Protein AF-A0A241XHN7-F1 (afdb_monomer_lite)

Organism: Pseudomonas aeruginosa (NCBI:txid287)

Foldseek 3Di:
DDDDPPPPPPPPLDQQWDWDFDWDQDPVRDTDTDIDTGHRLVVVLVVLVVLVVVLVVVVVVQVVPPVDHDDPVNVVVSVVSVVVSVVVNVVSVVSCVVSVNDD

pLDDT: mean 74.59, std 12.75, range [40.06, 86.44]

Radius of gyration: 21.11 Å; chains: 1; bounding box: 31×55×71 Å

Secondary structure (DSSP, 8-state):
-------------PPPEEEEEEEEE-TTS-EEEEEEEEEEHHHHHHHHHHHHHHHHHHHHHHHH-SSSPPPHHHHHHHHHHHHHHHHHHHHHHHHHHHTT---

Sequence (103 aa):
MQLKNIKTSSQAQQPVTTEEVGFLLTPSGLCALQVCEGVPIVEVMQRYEESLNALCVLLRRMARDVDHPMNDSEAEAIALLTEVVAAMHSSCVRGLDAAGGAA

Structure (mmCIF, N/CA/C/O backbone):
data_AF-A0A241XHN7-F1
#
_entry.id   AF-A0A241XHN7-F1
#
loop_
_atom_site.group_PDB
_atom_site.id
_atom_site.type_symbol
_atom_site.label_atom_id
_atom_site.label_alt_id
_atom_site.label_comp_id
_atom_site.label_asym_id
_atom_site.label_entity_id
_atom_site.label_seq_id
_atom_site.pdbx_PDB_ins_code
_atom_site.Cartn_x
_atom_site.Cartn_y
_atom_site.Cartn_z
_atom_site.occupancy
_atom_site.B_iso_or_equiv
_atom_site.a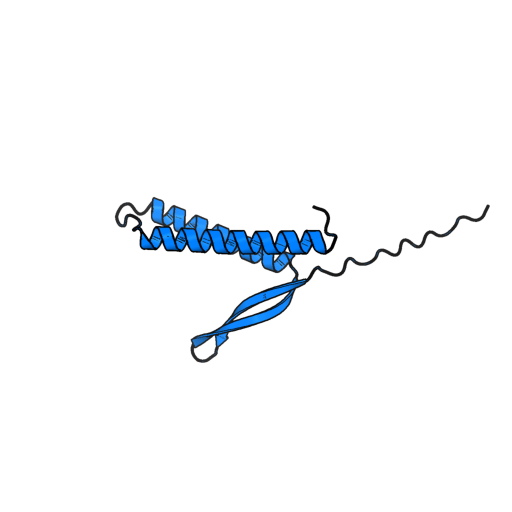uth_seq_id
_atom_site.auth_comp_id
_atom_site.auth_asym_id
_atom_site.auth_atom_id
_atom_site.pdbx_PDB_model_num
ATOM 1 N N . MET A 1 1 ? -11.413 30.661 51.356 1.00 40.28 1 MET A N 1
ATOM 2 C CA . MET A 1 1 ? -11.583 30.347 49.920 1.00 40.28 1 MET A CA 1
ATOM 3 C C . MET A 1 1 ? -11.057 28.938 49.690 1.00 40.28 1 MET A C 1
ATOM 5 O O . MET A 1 1 ? -9.888 28.709 49.960 1.00 40.28 1 MET A O 1
ATOM 9 N N . GLN A 1 2 ? -11.913 27.982 49.317 1.00 40.06 2 GLN A N 1
ATOM 10 C CA . GLN A 1 2 ? -11.495 26.598 49.058 1.00 40.06 2 GLN A CA 1
ATOM 11 C C . GLN A 1 2 ? -11.023 26.463 47.605 1.00 40.06 2 GLN A C 1
ATOM 13 O O . GLN A 1 2 ? -11.777 26.754 46.677 1.00 40.06 2 GLN A O 1
ATOM 18 N N . LEU A 1 3 ? -9.775 26.030 47.423 1.00 44.00 3 LEU A N 1
ATOM 19 C CA . LEU A 1 3 ? -9.225 25.627 46.131 1.00 44.00 3 LEU A CA 1
ATOM 20 C C . LEU A 1 3 ? -9.943 24.350 45.676 1.00 44.00 3 LEU A C 1
ATOM 22 O O . LEU A 1 3 ? -9.818 23.295 46.295 1.00 44.00 3 LEU A O 1
ATOM 26 N N . LYS A 1 4 ? -10.735 24.461 44.606 1.00 44.84 4 LYS A N 1
ATOM 27 C CA . LYS A 1 4 ? -11.338 23.311 43.930 1.00 44.84 4 LYS A CA 1
ATOM 28 C C . LYS A 1 4 ? -10.216 22.488 43.296 1.00 44.84 4 LYS A C 1
ATOM 30 O O . LYS A 1 4 ? -9.564 22.955 42.368 1.00 44.84 4 LYS A O 1
ATOM 35 N N . ASN A 1 5 ? -10.023 21.264 43.787 1.00 46.25 5 ASN A N 1
ATOM 36 C CA . ASN A 1 5 ? -9.249 20.227 43.109 1.00 46.25 5 ASN A CA 1
ATOM 37 C C . ASN A 1 5 ? -9.893 19.958 41.743 1.00 46.25 5 ASN A C 1
ATOM 39 O O . ASN A 1 5 ? -10.878 19.223 41.644 1.00 46.25 5 ASN A O 1
ATOM 43 N N . ILE A 1 6 ? -9.347 20.566 40.692 1.00 52.12 6 ILE A N 1
ATOM 44 C CA . ILE A 1 6 ? -9.638 20.177 39.317 1.00 52.12 6 ILE A CA 1
ATOM 45 C C . ILE A 1 6 ? -8.952 18.824 39.131 1.00 52.12 6 ILE A C 1
ATOM 47 O O . ILE A 1 6 ? -7.748 18.750 38.902 1.00 52.12 6 ILE A O 1
ATOM 51 N N . LYS A 1 7 ? -9.715 17.738 39.293 1.00 44.03 7 LYS A N 1
ATOM 52 C CA . LYS A 1 7 ? -9.327 16.432 38.762 1.00 44.03 7 LYS A CA 1
ATOM 53 C C . LYS A 1 7 ? -9.278 16.588 37.246 1.00 44.03 7 LYS A C 1
ATOM 55 O O . LYS A 1 7 ? -10.308 16.507 36.584 1.00 44.03 7 LYS A O 1
ATOM 60 N N . THR A 1 8 ? -8.093 16.837 36.705 1.00 46.41 8 THR A N 1
ATOM 61 C CA . THR A 1 8 ? -7.803 16.582 35.299 1.00 46.41 8 THR A CA 1
ATOM 62 C C . THR A 1 8 ? -7.877 15.071 35.113 1.00 46.41 8 THR A C 1
ATOM 64 O O . THR A 1 8 ? -6.904 14.344 35.296 1.00 46.41 8 THR A O 1
ATOM 67 N N . SER A 1 9 ? -9.078 14.564 34.824 1.00 42.50 9 SER A N 1
ATOM 68 C CA . SER A 1 9 ? -9.211 13.247 34.218 1.00 42.50 9 SER A CA 1
ATOM 69 C C . SER A 1 9 ? -8.531 13.347 32.860 1.00 42.50 9 SER A C 1
ATOM 71 O O . SER A 1 9 ? -9.133 13.815 31.895 1.00 42.50 9 SER A O 1
ATOM 73 N N . SER A 1 10 ? -7.253 12.981 32.806 1.00 46.72 10 SER A N 1
ATOM 74 C CA . SER A 1 10 ? -6.600 12.658 31.549 1.00 46.72 10 SER A CA 1
ATOM 75 C C . SER A 1 10 ? -7.368 11.456 31.011 1.00 46.72 10 SER A C 1
ATOM 77 O O . SER A 1 10 ? -7.174 10.333 31.479 1.00 46.72 10 SER A O 1
ATOM 79 N N . GLN A 1 11 ? -8.360 11.697 30.150 1.00 46.84 11 GLN A N 1
ATOM 80 C CA . GLN A 1 11 ? -8.914 10.630 29.334 1.00 46.84 11 GLN A CA 1
ATOM 81 C C . GLN A 1 11 ? -7.722 10.118 28.541 1.00 46.84 11 GLN A C 1
ATOM 83 O O . GLN A 1 11 ? -7.199 10.832 27.690 1.00 46.84 11 GLN A O 1
ATOM 88 N N . ALA A 1 12 ? -7.232 8.929 28.890 1.00 49.38 12 ALA A N 1
ATOM 89 C CA . ALA A 1 12 ? -6.312 8.216 28.029 1.00 49.38 12 ALA A CA 1
ATOM 90 C C . ALA A 1 12 ? -7.025 8.118 26.679 1.00 49.38 12 ALA A C 1
ATOM 92 O O . ALA A 1 12 ? -8.050 7.439 26.588 1.00 49.38 12 ALA A O 1
ATOM 93 N N . GLN A 1 13 ? -6.563 8.894 25.692 1.00 58.66 13 GLN A N 1
ATOM 94 C CA . GLN A 1 13 ? -7.059 8.819 24.326 1.00 58.66 13 GLN A CA 1
ATOM 95 C C . GLN A 1 13 ? -6.941 7.353 23.933 1.00 58.66 13 GLN A C 1
ATOM 97 O O . GLN A 1 13 ? -5.837 6.809 23.873 1.00 58.66 13 GLN A O 1
ATOM 102 N N . GLN A 1 14 ? -8.084 6.680 23.795 1.00 61.44 14 GLN A N 1
ATOM 103 C CA . GLN A 1 14 ? -8.075 5.309 23.322 1.00 61.44 14 GLN A CA 1
ATOM 104 C C . GLN A 1 14 ? -7.428 5.325 21.935 1.00 61.44 14 GLN A C 1
ATOM 106 O O . GLN A 1 14 ? -7.751 6.216 21.143 1.00 61.44 14 GLN A O 1
ATOM 111 N N . PRO A 1 15 ? -6.496 4.400 21.645 1.00 69.12 15 PRO A N 1
ATOM 112 C CA . PRO A 1 15 ? -5.887 4.320 20.329 1.00 69.12 15 PRO A CA 1
ATOM 113 C C . PRO A 1 15 ? -6.990 4.233 19.278 1.00 69.12 15 PRO A C 1
ATOM 115 O O . PRO A 1 15 ? -7.880 3.387 19.386 1.00 69.12 15 PRO A O 1
ATOM 118 N N . VAL A 1 16 ? -6.955 5.120 18.284 1.00 81.25 16 VAL A N 1
ATOM 119 C CA . VAL A 1 16 ? -7.900 5.045 17.172 1.00 81.25 16 VAL A CA 1
ATOM 120 C C . VAL A 1 16 ? -7.564 3.788 16.380 1.00 81.25 16 VAL A C 1
ATOM 122 O O . VAL A 1 16 ? 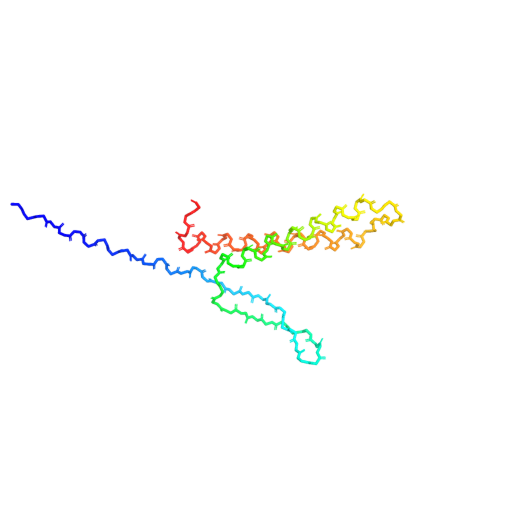-6.426 3.608 15.938 1.00 81.25 16 VAL A O 1
ATOM 125 N N . THR A 1 17 ? -8.544 2.903 16.250 1.00 83.25 17 THR A N 1
ATOM 126 C CA . THR A 1 17 ? -8.395 1.624 15.560 1.00 83.25 17 THR A CA 1
ATOM 127 C C . THR A 1 17 ? -9.171 1.620 14.250 1.00 83.25 17 THR A C 1
ATOM 129 O O . THR A 1 17 ? -10.096 2.409 14.056 1.00 83.25 17 THR A O 1
ATOM 132 N N . THR A 1 18 ? -8.762 0.758 13.328 1.00 83.19 18 THR A N 1
ATOM 133 C CA . THR A 1 18 ? -9.372 0.593 12.011 1.00 83.19 18 THR A CA 1
ATOM 134 C C . THR A 1 18 ? -9.446 -0.881 11.624 1.00 83.19 18 THR A C 1
ATOM 136 O O . THR A 1 18 ? -8.955 -1.758 12.341 1.00 83.19 18 THR A O 1
ATOM 139 N N . GLU A 1 19 ? -10.095 -1.132 10.495 1.00 83.56 19 GLU A N 1
ATOM 140 C CA . GLU A 1 19 ? -10.129 -2.425 9.829 1.00 83.56 19 GLU A CA 1
ATOM 141 C C . GLU A 1 19 ? -9.097 -2.412 8.704 1.00 83.56 19 GLU A C 1
ATOM 143 O O . GLU A 1 19 ? -9.051 -1.491 7.886 1.00 83.56 19 GLU A O 1
ATOM 148 N N . GLU A 1 20 ? -8.263 -3.439 8.656 1.00 82.31 20 GLU A N 1
ATOM 149 C CA . GLU A 1 20 ? -7.260 -3.623 7.615 1.00 82.31 20 GLU A CA 1
ATOM 150 C C . GLU A 1 20 ? -7.545 -4.927 6.876 1.00 82.31 20 GLU A C 1
ATOM 152 O O . GLU A 1 20 ? -7.796 -5.958 7.495 1.00 82.31 20 GLU A O 1
ATOM 157 N N . VAL A 1 21 ? -7.464 -4.908 5.546 1.00 79.81 21 VAL A N 1
ATOM 158 C CA . VAL A 1 21 ? -7.449 -6.142 4.758 1.00 79.81 21 VAL A CA 1
ATOM 159 C C . VAL A 1 21 ? -5.999 -6.560 4.549 1.00 79.81 21 VAL A C 1
ATOM 161 O O . VAL A 1 21 ? -5.264 -5.926 3.794 1.00 79.81 21 VAL A O 1
ATOM 164 N N . GLY A 1 22 ? -5.591 -7.624 5.231 1.00 76.19 2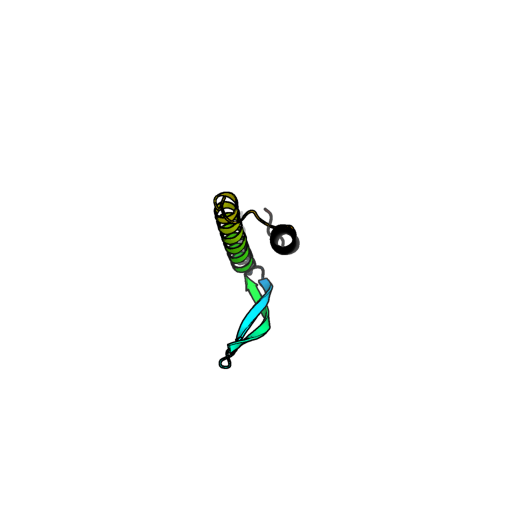2 GLY A N 1
ATOM 165 C CA . GLY A 1 22 ? -4.277 -8.238 5.102 1.00 76.19 22 GLY A CA 1
ATOM 166 C C . GLY A 1 22 ? -4.295 -9.485 4.220 1.00 76.19 22 GLY A C 1
ATOM 167 O O . GLY A 1 22 ? -5.337 -10.090 3.959 1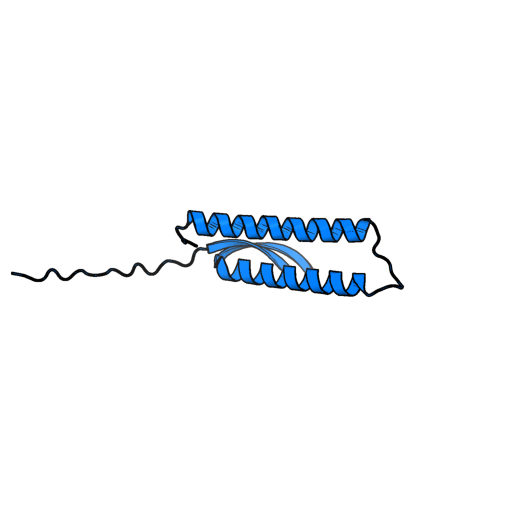.00 76.19 22 GLY A O 1
ATOM 168 N N . PHE A 1 23 ? -3.105 -9.900 3.796 1.00 77.38 23 PHE A N 1
ATOM 169 C CA . PHE A 1 23 ? -2.887 -11.186 3.146 1.00 77.38 23 PHE A CA 1
ATOM 170 C C . PHE A 1 23 ? -2.335 -12.186 4.162 1.00 77.38 23 PHE A C 1
ATOM 172 O O . PHE A 1 23 ? -1.246 -12.000 4.704 1.00 77.38 23 PHE A O 1
ATOM 179 N N . LEU A 1 24 ? -3.073 -13.264 4.404 1.00 79.00 24 LEU A N 1
ATOM 180 C CA . LEU A 1 24 ? -2.634 -14.381 5.223 1.00 79.00 24 LEU A CA 1
ATOM 181 C C . LEU A 1 24 ? -2.047 -15.464 4.317 1.00 79.00 24 LEU A C 1
ATOM 183 O O . LEU A 1 24 ? -2.756 -16.071 3.507 1.00 79.00 24 LEU A O 1
ATOM 187 N N . LEU A 1 25 ? -0.751 -15.736 4.475 1.00 76.75 25 LEU A N 1
ATOM 188 C CA . LEU A 1 25 ? -0.134 -16.898 3.847 1.00 76.75 25 LEU A CA 1
ATOM 189 C C . LEU A 1 25 ? -0.549 -18.150 4.623 1.00 76.75 25 LEU A C 1
ATOM 191 O O . LEU A 1 25 ? -0.200 -18.329 5.790 1.00 76.75 25 LEU A O 1
ATOM 195 N N . THR A 1 26 ? -1.309 -19.022 3.976 1.00 80.88 26 THR A N 1
ATOM 196 C CA . THR A 1 26 ? -1.694 -20.304 4.567 1.0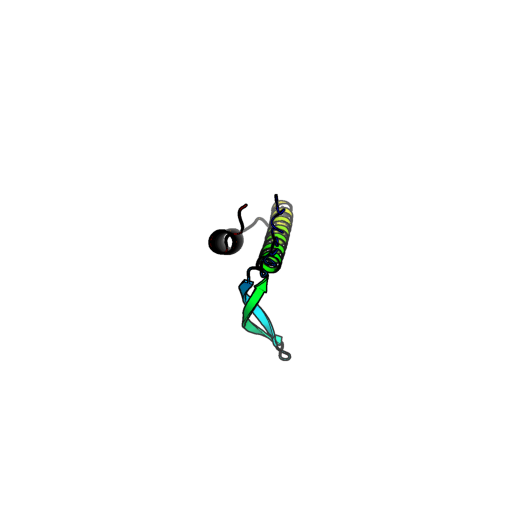0 80.88 26 THR A CA 1
ATOM 197 C C . THR A 1 26 ? -0.522 -21.294 4.520 1.00 80.88 26 THR A C 1
ATOM 199 O O . THR A 1 26 ? 0.345 -21.183 3.648 1.00 80.88 26 THR A O 1
ATOM 202 N N . PRO A 1 27 ? -0.492 -22.318 5.395 1.00 83.19 27 PRO A N 1
ATOM 203 C CA . PRO A 1 27 ? 0.556 -23.345 5.377 1.00 83.19 27 PRO A CA 1
ATOM 204 C C . PRO A 1 27 ? 0.685 -24.106 4.047 1.00 83.19 27 PRO A C 1
ATOM 206 O O . PRO A 1 27 ? 1.727 -24.694 3.777 1.00 83.19 27 PRO A O 1
ATOM 209 N N . SER A 1 28 ? -0.358 -24.101 3.211 1.00 84.62 28 SER A N 1
ATOM 210 C CA . SER A 1 28 ? -0.346 -24.694 1.869 1.00 84.62 28 SER A CA 1
ATOM 211 C C . SER A 1 28 ? 0.276 -23.789 0.797 1.00 84.62 28 SER A C 1
ATOM 213 O O . SER A 1 28 ? 0.331 -24.182 -0.366 1.00 84.62 28 SER A O 1
ATOM 215 N N . GLY A 1 29 ? 0.725 -22.582 1.157 1.00 81.44 29 GLY A N 1
ATOM 216 C CA . GLY A 1 29 ? 1.255 -21.588 0.222 1.00 81.44 29 GLY A CA 1
ATOM 217 C C . GLY A 1 29 ? 0.178 -20.794 -0.523 1.00 81.44 29 GLY A C 1
ATOM 218 O O . GLY A 1 29 ? 0.511 -19.959 -1.360 1.00 81.44 29 GLY A O 1
ATOM 219 N N . LEU A 1 30 ? -1.108 -21.020 -0.224 1.00 80.81 30 LEU A N 1
ATOM 220 C CA . LEU A 1 30 ? -2.195 -20.198 -0.754 1.00 80.81 30 LEU A CA 1
ATOM 221 C C . LEU A 1 30 ? -2.275 -18.878 0.013 1.00 80.81 30 LEU A C 1
ATOM 223 O O . LEU A 1 30 ? -2.086 -18.843 1.231 1.00 80.81 30 LEU A O 1
ATOM 227 N N . CYS A 1 31 ? -2.596 -17.809 -0.703 1.00 79.50 31 CYS A N 1
ATOM 228 C CA . CYS A 1 31 ? -2.803 -16.487 -0.135 1.00 79.50 31 CYS A CA 1
ATOM 229 C C . CYS A 1 31 ? -4.303 -16.263 0.093 1.00 79.50 31 CYS A C 1
ATOM 231 O O . CYS A 1 31 ? -5.088 -16.378 -0.850 1.00 79.50 31 CYS A O 1
ATOM 233 N N . ALA A 1 32 ? -4.704 -15.977 1.329 1.00 81.06 32 ALA A N 1
ATOM 234 C CA . ALA A 1 32 ? -6.079 -15.630 1.676 1.00 81.06 32 ALA A CA 1
ATOM 235 C C . ALA A 1 32 ? -6.164 -14.156 2.083 1.00 81.06 32 ALA A C 1
ATOM 237 O O . ALA A 1 32 ? -5.248 -13.632 2.710 1.00 81.06 32 ALA A O 1
ATOM 238 N N . LEU A 1 33 ? -7.272 -13.494 1.752 1.00 81.62 33 LEU A N 1
ATOM 239 C CA . LEU A 1 33 ? -7.578 -12.170 2.290 1.00 81.62 33 LEU A CA 1
ATOM 240 C C . LEU A 1 33 ? -8.194 -12.332 3.680 1.00 81.62 33 LEU A C 1
ATOM 242 O O . LEU A 1 33 ? -9.132 -13.113 3.853 1.00 81.62 33 LEU A O 1
ATOM 246 N N . GLN A 1 34 ? -7.679 -11.593 4.656 1.00 83.31 34 GLN A N 1
ATOM 247 C CA . GLN A 1 34 ? -8.207 -11.547 6.014 1.00 83.31 34 GLN A CA 1
ATOM 248 C C . GLN A 1 34 ? -8.515 -10.101 6.384 1.00 83.31 34 GLN A C 1
ATOM 250 O O . GLN A 1 34 ? -7.669 -9.228 6.225 1.00 83.31 34 GLN A O 1
ATOM 255 N N . VAL A 1 35 ? -9.714 -9.863 6.912 1.00 83.81 35 VAL A N 1
ATOM 256 C CA . VAL A 1 35 ? -10.037 -8.596 7.572 1.00 83.81 35 VAL A CA 1
ATOM 257 C C . VAL A 1 35 ? -9.553 -8.686 9.018 1.00 83.81 35 VAL A C 1
ATOM 259 O O . VAL A 1 35 ? -9.938 -9.598 9.753 1.00 83.81 35 VAL A O 1
ATOM 262 N N . CYS A 1 36 ? -8.677 -7.767 9.400 1.00 83.19 36 CYS A N 1
ATOM 263 C CA . CYS A 1 36 ? -8.161 -7.592 10.746 1.00 83.19 36 CYS A CA 1
ATOM 264 C C . CYS A 1 36 ? -8.826 -6.357 11.355 1.00 83.19 36 CYS A C 1
ATOM 266 O O . CYS A 1 36 ? -8.595 -5.237 10.904 1.00 83.19 36 CYS A O 1
ATOM 268 N N . GLU A 1 37 ? -9.654 -6.562 12.374 1.00 85.25 37 GLU A N 1
ATOM 269 C CA . GLU A 1 37 ? -10.315 -5.481 13.106 1.00 85.25 37 GLU A CA 1
ATOM 270 C C . GLU A 1 37 ? -9.448 -5.003 14.278 1.00 85.25 37 GLU A C 1
ATOM 272 O O . GLU A 1 37 ? -8.646 -5.758 14.834 1.00 85.25 37 GLU A O 1
ATOM 277 N N . GLY A 1 38 ? -9.635 -3.750 14.696 1.00 83.44 38 GLY A N 1
ATOM 278 C CA . GLY A 1 38 ? -8.989 -3.221 15.898 1.00 83.44 38 GLY A CA 1
ATOM 279 C C . GLY A 1 38 ? -7.512 -2.856 15.718 1.00 83.44 38 GLY A C 1
ATOM 280 O O . GLY A 1 38 ? -6.806 -2.686 16.713 1.00 83.44 38 GLY A O 1
ATOM 281 N N . VAL A 1 39 ? -7.028 -2.725 14.480 1.00 84.06 39 VAL A N 1
ATOM 282 C CA . VAL A 1 39 ? -5.623 -2.391 14.205 1.00 84.06 39 VAL A CA 1
ATOM 283 C C . VAL A 1 39 ? -5.393 -0.901 14.465 1.00 84.06 39 VAL A C 1
ATOM 285 O O . VAL A 1 39 ? -6.176 -0.084 13.977 1.00 84.06 39 VAL A O 1
ATOM 288 N N . PRO A 1 40 ? -4.349 -0.493 15.208 1.00 86.44 40 PRO A N 1
ATOM 289 C CA . PRO A 1 40 ? -4.063 0.922 15.416 1.00 86.44 40 PRO A CA 1
ATOM 290 C C . PRO A 1 40 ? -3.815 1.647 14.089 1.00 86.44 40 PRO A C 1
ATOM 292 O O . PRO A 1 40 ? -2.971 1.224 13.298 1.00 86.44 40 PRO A O 1
ATOM 295 N N . ILE A 1 41 ? -4.500 2.774 13.858 1.00 83.25 41 ILE A N 1
ATOM 296 C CA . ILE A 1 41 ? -4.373 3.525 12.594 1.00 83.25 41 ILE A CA 1
ATOM 297 C C . ILE A 1 41 ? -2.919 3.924 12.313 1.00 83.25 41 ILE A C 1
ATOM 299 O O . ILE A 1 41 ? -2.484 3.881 11.168 1.00 83.25 41 ILE A O 1
ATOM 303 N N . VAL A 1 42 ? -2.153 4.265 13.352 1.00 83.25 42 VAL A N 1
ATOM 304 C CA . VAL A 1 42 ? -0.740 4.651 13.220 1.00 83.25 42 VAL A CA 1
ATOM 305 C C . VAL A 1 42 ? 0.102 3.514 12.632 1.00 83.25 42 VAL A C 1
ATOM 307 O O . VAL A 1 42 ? 0.940 3.761 11.770 1.00 83.25 42 VAL A O 1
ATOM 310 N N . GLU A 1 43 ? -0.150 2.266 13.037 1.00 85.75 43 GLU A N 1
ATOM 311 C CA . GLU A 1 43 ? 0.555 1.104 12.482 1.00 85.75 43 GLU A CA 1
ATOM 312 C C . GLU A 1 43 ? 0.194 0.882 11.013 1.00 85.75 43 GLU A C 1
ATOM 314 O O . G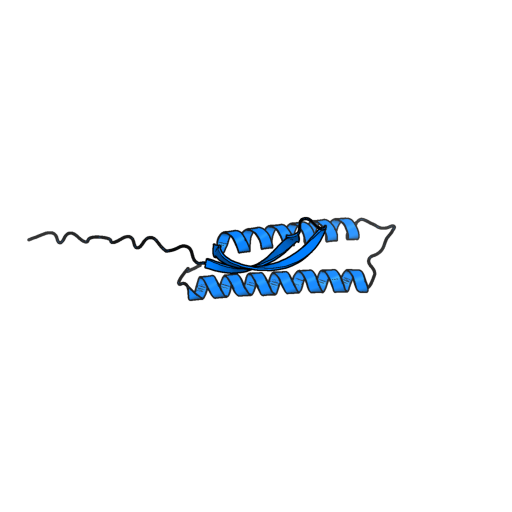LU A 1 43 ? 1.063 0.598 10.190 1.00 85.75 43 GLU A O 1
ATOM 319 N N . VAL A 1 44 ? -1.087 1.042 10.676 1.00 83.19 44 VAL A N 1
ATOM 320 C CA . VAL A 1 44 ? -1.583 0.904 9.303 1.00 83.19 44 VAL A CA 1
ATOM 321 C C . VAL A 1 44 ? -0.970 1.975 8.395 1.00 83.19 44 VAL A C 1
ATOM 323 O O . VAL A 1 44 ? -0.451 1.658 7.325 1.00 83.19 44 VAL A O 1
ATOM 326 N N . MET A 1 45 ? -0.941 3.231 8.847 1.00 81.00 45 MET A N 1
ATOM 327 C CA . MET A 1 45 ? -0.310 4.332 8.113 1.00 81.00 45 MET A CA 1
ATOM 328 C C . MET A 1 45 ? 1.187 4.103 7.896 1.00 81.00 45 MET A C 1
ATOM 330 O O . MET A 1 45 ? 1.672 4.305 6.784 1.00 81.00 45 MET A O 1
ATOM 334 N N . GLN A 1 46 ? 1.908 3.620 8.911 1.00 84.38 46 GLN A N 1
ATOM 335 C CA . GLN A 1 46 ? 3.336 3.328 8.783 1.00 84.38 46 GLN A CA 1
ATOM 336 C C . GLN A 1 46 ? 3.610 2.256 7.714 1.00 84.38 46 GLN A C 1
ATOM 338 O O . GLN A 1 46 ? 4.496 2.427 6.874 1.00 84.38 46 GLN A O 1
ATOM 343 N N . ARG A 1 47 ? 2.806 1.186 7.670 1.00 83.81 47 ARG A N 1
ATOM 344 C CA . ARG A 1 47 ? 2.916 0.150 6.622 1.00 83.81 47 ARG A CA 1
ATOM 345 C C . ARG A 1 47 ? 2.641 0.708 5.221 1.00 83.81 47 ARG A C 1
ATOM 347 O O . ARG A 1 47 ? 3.247 0.266 4.240 1.00 83.81 47 ARG A O 1
ATOM 354 N N . TYR A 1 48 ? 1.741 1.684 5.103 1.00 80.69 48 TYR A N 1
ATOM 355 C CA . TYR A 1 48 ? 1.462 2.348 3.826 1.00 80.69 48 TYR A CA 1
ATOM 356 C C . TYR A 1 48 ? 2.626 3.228 3.369 1.00 80.69 48 TYR A C 1
ATOM 358 O O . TYR A 1 48 ? 2.989 3.187 2.192 1.00 80.69 48 TYR A O 1
ATOM 366 N N . GLU A 1 49 ? 3.260 3.964 4.281 1.00 80.56 49 GLU A N 1
ATOM 367 C CA . GLU A 1 49 ? 4.475 4.731 3.981 1.00 80.56 49 GLU A CA 1
ATOM 368 C C . GLU A 1 49 ? 5.626 3.825 3.519 1.00 80.56 49 GLU A C 1
ATOM 370 O O . GLU A 1 49 ? 6.312 4.130 2.539 1.00 80.56 49 GLU A O 1
ATOM 375 N N . GLU A 1 50 ? 5.816 2.675 4.168 1.00 85.56 50 GLU A N 1
ATOM 376 C CA . GLU A 1 50 ? 6.797 1.667 3.747 1.00 85.56 50 GLU A CA 1
ATOM 377 C C . GLU A 1 50 ? 6.497 1.129 2.339 1.00 85.56 50 GLU A C 1
ATOM 379 O O . GLU A 1 50 ? 7.403 1.025 1.505 1.00 85.56 50 GLU A O 1
ATOM 384 N N . SER A 1 51 ? 5.222 0.866 2.039 1.00 81.50 51 SER A N 1
ATOM 385 C CA . SER A 1 51 ? 4.776 0.414 0.714 1.00 81.50 51 SER A CA 1
ATOM 386 C C . SER A 1 51 ? 5.032 1.470 -0.371 1.00 81.50 51 SER A C 1
ATOM 388 O O . SER A 1 51 ? 5.545 1.140 -1.443 1.00 81.50 51 SER A O 1
ATOM 390 N N . LEU A 1 52 ? 4.764 2.751 -0.087 1.00 78.06 52 LEU A N 1
ATOM 391 C CA . LEU A 1 52 ? 5.086 3.869 -0.989 1.00 78.06 52 LEU A CA 1
ATOM 392 C C . LEU A 1 52 ? 6.588 4.002 -1.229 1.00 78.06 52 LEU A C 1
ATOM 394 O O . LEU A 1 52 ? 7.019 4.226 -2.363 1.00 78.06 52 LEU A O 1
ATOM 398 N N . ASN A 1 53 ? 7.394 3.845 -0.180 1.00 81.38 53 ASN A N 1
ATOM 399 C CA . ASN A 1 53 ? 8.846 3.883 -0.300 1.00 81.38 53 ASN A CA 1
ATOM 400 C C . ASN A 1 53 ? 9.360 2.742 -1.186 1.00 81.38 53 ASN A C 1
ATOM 402 O O . ASN A 1 53 ? 10.194 2.980 -2.064 1.00 81.38 53 ASN A O 1
ATOM 406 N N . ALA A 1 54 ? 8.834 1.526 -1.017 1.00 82.12 54 ALA A N 1
ATOM 407 C CA . ALA A 1 54 ? 9.178 0.388 -1.864 1.00 82.12 54 ALA A CA 1
ATOM 408 C C . ALA A 1 54 ? 8.795 0.625 -3.338 1.00 82.12 54 ALA A C 1
ATOM 410 O O . ALA A 1 54 ? 9.620 0.394 -4.228 1.00 82.12 54 ALA A O 1
ATOM 411 N N . LEU A 1 55 ? 7.597 1.164 -3.600 1.00 81.75 55 LEU A N 1
ATOM 412 C CA . LEU A 1 55 ? 7.158 1.558 -4.947 1.00 81.75 55 LEU A CA 1
ATOM 413 C C . LEU A 1 55 ? 8.081 2.620 -5.561 1.00 81.75 55 LEU A C 1
ATOM 415 O O . LEU A 1 55 ? 8.511 2.481 -6.706 1.00 81.75 55 LEU A O 1
ATOM 419 N N . CYS A 1 56 ? 8.464 3.642 -4.791 1.00 80.44 56 CYS A N 1
ATOM 420 C CA . CYS A 1 56 ? 9.412 4.667 -5.233 1.00 80.44 56 CYS A CA 1
ATOM 421 C C . CYS A 1 56 ? 10.785 4.079 -5.592 1.00 80.44 56 CYS A C 1
ATOM 423 O O . CYS A 1 56 ? 11.410 4.500 -6.570 1.00 80.44 56 CYS A O 1
ATOM 425 N N . VAL A 1 57 ? 11.282 3.117 -4.809 1.00 83.19 57 VAL A N 1
ATOM 426 C CA . VAL A 1 57 ? 12.551 2.429 -5.090 1.00 83.19 57 VAL A CA 1
ATOM 427 C C . VAL A 1 57 ? 12.448 1.603 -6.371 1.00 83.19 57 VAL A C 1
ATOM 429 O O . VAL A 1 57 ? 13.357 1.673 -7.204 1.00 83.19 57 VAL A O 1
ATOM 432 N N . LEU A 1 58 ? 11.345 0.875 -6.561 1.00 81.94 58 LEU A N 1
ATOM 433 C CA . LEU A 1 58 ? 11.089 0.104 -7.777 1.00 81.94 58 LEU A CA 1
ATOM 434 C C . LEU A 1 58 ? 11.062 1.009 -9.014 1.00 81.94 58 LEU A C 1
ATOM 436 O O . LEU A 1 58 ? 11.799 0.754 -9.965 1.00 81.94 58 LEU A O 1
ATOM 440 N N . LEU A 1 59 ? 10.308 2.109 -8.958 1.00 78.56 59 LEU A N 1
ATOM 441 C CA . LEU A 1 59 ? 10.237 3.113 -10.021 1.00 78.56 59 LEU A CA 1
ATOM 442 C C . LEU A 1 59 ? 11.612 3.681 -10.379 1.00 78.56 59 LEU A C 1
ATOM 444 O O . LEU A 1 59 ? 11.972 3.761 -11.550 1.00 78.56 59 LEU A O 1
ATOM 448 N N . ARG A 1 60 ? 12.421 4.040 -9.374 1.00 81.19 60 ARG A N 1
ATOM 449 C CA . ARG A 1 60 ? 13.790 4.533 -9.601 1.00 81.19 60 ARG A CA 1
ATOM 450 C C . ARG A 1 60 ? 14.693 3.478 -10.226 1.00 81.19 60 ARG A C 1
ATOM 452 O O . ARG A 1 60 ? 15.580 3.843 -10.993 1.00 81.19 60 ARG A O 1
ATOM 459 N N . ARG A 1 61 ? 14.516 2.201 -9.875 1.00 80.81 61 ARG A N 1
ATOM 460 C CA . ARG A 1 61 ? 15.265 1.098 -10.486 1.00 80.81 61 ARG A CA 1
ATOM 461 C C . ARG A 1 61 ? 14.879 0.944 -11.953 1.00 80.81 61 ARG A C 1
ATOM 463 O O . ARG A 1 61 ? 15.773 0.914 -12.784 1.00 80.81 61 ARG A O 1
ATOM 470 N N . MET A 1 62 ? 13.583 0.925 -12.255 1.00 77.56 62 MET A N 1
ATOM 471 C CA . MET A 1 62 ? 13.073 0.823 -13.627 1.00 77.56 62 MET A CA 1
ATOM 472 C C . MET A 1 62 ? 13.507 2.014 -14.485 1.00 77.56 62 MET A C 1
ATOM 474 O O . MET A 1 62 ? 14.003 1.827 -15.584 1.00 77.56 62 MET A O 1
ATOM 478 N N . ALA A 1 63 ? 13.447 3.238 -13.955 1.00 75.38 63 ALA A N 1
ATOM 479 C CA . ALA A 1 63 ? 13.910 4.430 -14.670 1.00 75.38 63 ALA A CA 1
ATOM 480 C C . ALA A 1 63 ? 15.421 4.423 -14.988 1.00 75.38 63 ALA A C 1
ATOM 482 O O . ALA A 1 63 ? 15.874 5.186 -15.838 1.00 75.38 63 ALA A O 1
ATOM 483 N N . ARG A 1 64 ? 16.213 3.606 -14.281 1.00 80.56 64 ARG A N 1
ATOM 484 C CA . ARG A 1 64 ? 17.652 3.419 -14.526 1.00 80.56 64 ARG A CA 1
ATOM 485 C C . ARG A 1 64 ? 17.950 2.214 -15.418 1.00 80.56 64 ARG A C 1
ATOM 487 O O . ARG A 1 64 ? 19.090 2.087 -15.859 1.00 80.56 64 ARG A O 1
ATOM 494 N N . ASP A 1 65 ? 16.973 1.342 -15.646 1.00 81.06 65 ASP A N 1
ATOM 495 C CA . ASP A 1 65 ? 17.101 0.173 -16.509 1.00 81.06 65 ASP A CA 1
ATOM 496 C C . ASP A 1 65 ? 16.855 0.600 -17.960 1.00 81.06 65 ASP A C 1
ATOM 498 O O . ASP A 1 65 ? 15.732 0.638 -18.453 1.00 81.06 65 ASP A O 1
ATOM 502 N N . VAL A 1 66 ? 17.932 1.023 -18.622 1.00 72.88 66 VAL A N 1
ATOM 503 C CA . VAL A 1 66 ? 17.891 1.506 -20.013 1.00 72.88 66 VAL A CA 1
ATOM 504 C C . VAL A 1 66 ? 17.671 0.349 -20.996 1.00 72.88 66 VAL A C 1
ATOM 506 O O . VAL A 1 66 ? 17.173 0.569 -22.098 1.00 72.88 66 VAL A O 1
ATOM 509 N N . ASP A 1 67 ? 18.011 -0.875 -20.588 1.00 84.69 67 ASP A N 1
ATOM 510 C CA . ASP A 1 67 ? 17.896 -2.075 -21.418 1.00 84.69 67 ASP A CA 1
ATOM 511 C C . ASP A 1 67 ? 16.454 -2.610 -21.460 1.00 84.69 67 ASP A C 1
ATOM 513 O O . ASP A 1 67 ? 16.068 -3.267 -22.429 1.00 84.69 67 ASP A O 1
ATOM 517 N N . HIS A 1 68 ? 15.642 -2.288 -20.446 1.00 78.62 68 HIS A N 1
ATOM 518 C CA . HIS A 1 68 ? 14.241 -2.698 -20.341 1.00 78.62 68 HIS A CA 1
ATOM 519 C C . HIS A 1 68 ? 13.336 -1.481 -20.107 1.00 78.62 68 HIS A C 1
ATOM 521 O O . HIS A 1 68 ? 12.929 -1.214 -18.972 1.00 78.62 68 HIS A O 1
ATOM 527 N N . PRO A 1 69 ? 13.004 -0.721 -21.169 1.00 77.50 69 PRO A N 1
ATOM 528 C CA . PRO A 1 69 ? 12.087 0.401 -21.049 1.00 77.50 69 PRO A CA 1
ATOM 529 C C . PRO A 1 69 ? 10.716 -0.078 -20.560 1.00 77.50 69 PRO A C 1
ATOM 531 O O . PRO A 1 69 ? 10.181 -1.071 -21.053 1.00 77.50 69 PRO A O 1
ATOM 534 N N . MET A 1 70 ? 10.156 0.660 -19.602 1.00 81.56 70 MET A N 1
ATOM 535 C CA . MET A 1 70 ? 8.848 0.377 -19.015 1.00 81.56 70 MET A CA 1
ATOM 536 C C . MET A 1 70 ? 7.764 0.355 -20.095 1.00 81.56 70 MET A C 1
ATOM 538 O O . MET A 1 70 ? 7.622 1.321 -20.850 1.00 81.56 70 MET A O 1
ATOM 542 N N . ASN A 1 71 ? 6.999 -0.731 -20.154 1.00 82.75 71 ASN A N 1
ATOM 543 C CA . ASN A 1 71 ? 5.862 -0.841 -21.066 1.00 82.75 71 ASN A CA 1
ATOM 544 C C . ASN A 1 71 ? 4.577 -0.250 -20.454 1.00 82.75 71 ASN A C 1
ATOM 546 O O . ASN A 1 71 ? 4.508 0.030 -19.256 1.00 82.75 71 ASN A O 1
ATOM 550 N N . ASP A 1 72 ? 3.544 -0.083 -21.282 1.00 79.06 72 ASP A N 1
ATOM 551 C CA . ASP A 1 72 ? 2.280 0.537 -20.866 1.00 79.06 72 ASP A CA 1
ATOM 552 C C . ASP A 1 72 ? 1.602 -0.222 -19.714 1.00 79.06 72 ASP A C 1
ATOM 554 O O . ASP A 1 72 ? 1.111 0.396 -18.774 1.00 79.06 72 ASP A O 1
ATOM 558 N N . SER A 1 73 ? 1.639 -1.560 -19.718 1.00 73.31 73 SER A N 1
ATOM 559 C CA . SER A 1 73 ? 1.038 -2.375 -18.652 1.00 73.31 73 SER A CA 1
ATOM 560 C C . SER A 1 73 ? 1.767 -2.232 -17.314 1.00 73.31 73 SER A C 1
ATOM 562 O O . SER A 1 73 ? 1.134 -2.231 -16.259 1.00 73.31 73 SER A O 1
ATOM 564 N N . GLU A 1 74 ? 3.092 -2.095 -17.331 1.00 77.69 74 GLU A N 1
ATOM 565 C CA . GLU A 1 74 ? 3.883 -1.816 -16.130 1.00 77.69 74 GLU A CA 1
ATOM 566 C C . GLU A 1 74 ? 3.594 -0.413 -15.587 1.00 77.69 74 GLU A C 1
ATOM 568 O O . GLU A 1 74 ? 3.430 -0.243 -14.377 1.00 77.69 74 GLU A O 1
ATOM 573 N N . ALA A 1 75 ? 3.473 0.580 -16.471 1.00 78.25 75 ALA A N 1
ATOM 574 C CA . ALA A 1 75 ? 3.104 1.939 -16.089 1.00 78.25 75 ALA A CA 1
ATOM 575 C C . ALA A 1 75 ? 1.697 1.990 -15.467 1.00 78.25 75 ALA A C 1
ATOM 577 O O . ALA A 1 75 ? 1.517 2.591 -14.404 1.00 78.25 75 ALA A O 1
ATOM 578 N N . GLU A 1 76 ? 0.720 1.313 -16.077 1.00 74.94 76 GLU A N 1
ATOM 579 C CA . GLU A 1 76 ? -0.646 1.184 -15.556 1.00 74.94 76 GLU A CA 1
ATOM 580 C C . GLU A 1 76 ? -0.683 0.464 -14.204 1.00 74.94 76 GLU A C 1
ATOM 582 O O . GLU A 1 76 ? -1.362 0.918 -13.281 1.00 74.94 76 GLU A O 1
ATOM 587 N N . ALA A 1 77 ? 0.085 -0.618 -14.039 1.00 75.94 77 ALA A N 1
ATOM 588 C CA . ALA A 1 77 ? 0.173 -1.330 -12.766 1.00 75.94 77 ALA A CA 1
ATOM 589 C C . ALA A 1 77 ? 0.729 -0.434 -11.648 1.00 75.94 77 ALA A C 1
ATOM 591 O O . ALA A 1 77 ? 0.217 -0.450 -10.528 1.00 75.94 77 ALA A O 1
ATOM 592 N N . ILE A 1 78 ? 1.744 0.383 -11.938 1.00 81.50 78 ILE A N 1
ATOM 593 C CA . ILE A 1 78 ? 2.310 1.307 -10.948 1.00 81.50 78 ILE A CA 1
ATOM 594 C C . ILE A 1 78 ? 1.352 2.464 -10.645 1.00 81.50 78 ILE A C 1
ATOM 596 O O . ILE A 1 78 ? 1.224 2.855 -9.480 1.00 81.50 78 ILE A O 1
ATOM 600 N N . ALA A 1 79 ? 0.654 2.991 -11.654 1.00 77.56 79 ALA A N 1
ATOM 601 C CA . ALA A 1 79 ? -0.384 3.998 -11.454 1.00 77.56 79 ALA A CA 1
ATOM 602 C C . ALA A 1 79 ? -1.488 3.468 -10.526 1.00 77.56 79 ALA A C 1
ATOM 604 O O . ALA A 1 79 ? -1.790 4.103 -9.516 1.00 77.56 79 ALA A O 1
ATOM 605 N N . LEU A 1 80 ? -1.987 2.254 -10.786 1.00 79.19 80 LEU A N 1
ATOM 606 C CA . LEU A 1 80 ? -2.976 1.585 -9.940 1.00 79.19 80 LEU A CA 1
ATOM 607 C C . LEU A 1 80 ? -2.470 1.396 -8.504 1.00 79.19 80 LEU A C 1
ATOM 609 O O . LEU A 1 80 ? -3.175 1.733 -7.555 1.00 79.19 80 LEU A O 1
ATOM 613 N N . LEU A 1 81 ? -1.244 0.893 -8.322 1.00 79.62 81 LEU A N 1
ATOM 614 C CA . LEU A 1 81 ? -0.653 0.714 -6.989 1.00 79.62 81 LEU A CA 1
ATOM 615 C C . LEU A 1 81 ? -0.538 2.047 -6.237 1.00 79.62 81 LEU A C 1
ATOM 617 O O . LEU A 1 81 ? -0.815 2.109 -5.041 1.00 79.62 81 LEU A O 1
ATOM 621 N N . THR A 1 82 ? -0.183 3.123 -6.938 1.00 79.25 82 THR A N 1
ATOM 622 C CA . THR A 1 82 ? -0.085 4.469 -6.356 1.00 79.25 82 THR A CA 1
ATOM 623 C C . THR A 1 82 ? -1.456 5.000 -5.934 1.00 79.25 82 THR A C 1
ATOM 625 O O . THR A 1 82 ? -1.600 5.513 -4.823 1.00 79.25 82 THR A O 1
ATOM 628 N N . GLU A 1 83 ? -2.476 4.848 -6.782 1.00 81.00 83 GLU A N 1
ATOM 629 C CA . GLU A 1 83 ? -3.850 5.264 -6.480 1.00 81.00 83 GLU A CA 1
ATOM 630 C C . GLU A 1 83 ? -4.448 4.490 -5.304 1.00 81.00 83 GLU A C 1
ATOM 632 O O . GLU A 1 83 ? -5.065 5.093 -4.424 1.00 81.00 83 GLU A O 1
ATOM 637 N N . VAL A 1 84 ? -4.225 3.173 -5.246 1.00 80.50 84 VAL A N 1
ATOM 638 C CA . VAL A 1 84 ? -4.677 2.327 -4.134 1.00 80.50 84 VAL A CA 1
ATOM 639 C C . VAL A 1 84 ? -4.088 2.825 -2.817 1.00 80.50 84 VAL A C 1
ATOM 641 O O . VAL A 1 84 ? -4.832 3.051 -1.860 1.00 80.50 84 VAL A O 1
ATOM 644 N N . VAL A 1 85 ? -2.778 3.083 -2.767 1.00 78.06 85 VAL A N 1
ATOM 645 C CA . VAL A 1 85 ? -2.158 3.573 -1.531 1.00 78.06 85 VAL A CA 1
ATOM 646 C C . VAL A 1 85 ? -2.632 4.987 -1.177 1.00 78.06 85 VAL A C 1
ATOM 648 O O . VAL A 1 85 ? -2.906 5.263 -0.008 1.00 78.06 85 VAL A O 1
ATOM 651 N N . ALA A 1 86 ? -2.813 5.873 -2.160 1.00 78.00 86 ALA A N 1
ATOM 652 C CA . ALA A 1 86 ? -3.364 7.208 -1.925 1.00 78.00 86 ALA A CA 1
ATOM 653 C C . ALA A 1 86 ? -4.797 7.156 -1.359 1.00 78.00 86 ALA A C 1
ATOM 655 O O . ALA A 1 86 ? -5.124 7.887 -0.417 1.00 78.00 86 ALA A O 1
ATOM 656 N N . ALA A 1 87 ? -5.643 6.267 -1.886 1.00 80.50 87 ALA A N 1
ATOM 657 C CA . ALA A 1 87 ? -7.001 6.052 -1.395 1.00 80.50 87 ALA A CA 1
ATOM 658 C C . ALA A 1 87 ? -7.007 5.520 0.047 1.00 80.50 87 ALA A C 1
ATOM 660 O O . ALA A 1 87 ? -7.783 6.003 0.880 1.00 80.50 87 ALA A O 1
ATOM 661 N N . MET A 1 88 ? -6.111 4.580 0.359 1.00 78.69 88 MET A N 1
ATOM 662 C CA . MET A 1 88 ? -5.960 3.995 1.694 1.00 78.69 88 MET A CA 1
ATOM 663 C C . MET A 1 88 ? -5.455 5.028 2.711 1.00 78.69 88 MET A C 1
ATOM 665 O O . MET A 1 88 ? -6.078 5.199 3.759 1.00 78.69 88 MET A O 1
ATOM 669 N N . HIS A 1 89 ? -4.429 5.814 2.368 1.00 80.75 89 HIS A N 1
ATOM 670 C CA . HIS A 1 89 ? -3.963 6.934 3.193 1.00 80.75 89 HIS A CA 1
ATOM 671 C C . HIS A 1 89 ? -5.081 7.958 3.445 1.00 80.75 89 HIS A C 1
ATOM 673 O O . HIS A 1 89 ? -5.330 8.351 4.584 1.00 80.75 89 HIS A O 1
ATOM 679 N N . SER A 1 90 ? -5.808 8.358 2.396 1.00 82.50 90 SER A N 1
ATOM 680 C CA . SER A 1 90 ? -6.946 9.276 2.522 1.00 82.50 90 SER A CA 1
ATOM 681 C C . SER A 1 90 ? -8.041 8.721 3.444 1.00 82.50 90 SER A C 1
ATOM 683 O O . SER A 1 90 ? -8.662 9.477 4.190 1.00 82.50 90 SER A O 1
ATOM 685 N N . SER A 1 91 ? -8.263 7.403 3.434 1.00 79.50 91 SER A N 1
ATOM 686 C CA . SER A 1 91 ? -9.182 6.736 4.360 1.00 79.50 91 SER A CA 1
ATOM 687 C C . SER A 1 91 ? -8.707 6.808 5.812 1.00 79.50 91 SER A C 1
ATOM 689 O O . SER A 1 91 ? -9.497 7.163 6.686 1.00 79.50 91 SER A O 1
ATOM 691 N N . CYS A 1 92 ? -7.419 6.554 6.069 1.00 77.44 92 CYS A N 1
ATOM 692 C CA . CYS A 1 92 ? -6.833 6.678 7.406 1.00 77.44 92 CYS A CA 1
ATOM 693 C C . CYS A 1 92 ? -6.928 8.107 7.951 1.00 77.44 92 CYS A C 1
ATOM 695 O O . CYS A 1 92 ? -7.355 8.282 9.089 1.00 77.44 92 CYS A O 1
ATOM 697 N N . VAL A 1 93 ? -6.611 9.120 7.136 1.00 79.94 93 VAL A N 1
ATOM 698 C CA . VAL A 1 93 ? -6.732 10.538 7.527 1.00 79.94 93 VAL A CA 1
ATOM 699 C C . VAL A 1 93 ? -8.172 10.874 7.915 1.00 79.94 93 VAL A C 1
ATOM 701 O O . VAL A 1 93 ? -8.402 11.386 9.006 1.00 79.94 93 VAL A O 1
ATOM 704 N N . ARG A 1 94 ? -9.161 10.487 7.092 1.00 79.25 94 ARG A N 1
ATOM 705 C CA . ARG A 1 94 ? -10.582 10.678 7.437 1.00 79.25 94 ARG A CA 1
ATOM 706 C C . ARG A 1 94 ? -10.969 9.974 8.741 1.00 79.25 94 ARG A C 1
ATOM 708 O O . ARG A 1 94 ? -11.780 10.505 9.496 1.00 79.25 94 ARG A O 1
ATOM 715 N N . GLY A 1 95 ? -10.417 8.786 8.996 1.00 72.81 95 GLY A N 1
ATOM 716 C CA . GLY A 1 95 ? -10.633 8.041 10.237 1.00 72.81 95 GLY A CA 1
ATOM 717 C C . GLY A 1 95 ? -10.059 8.750 11.467 1.00 72.81 95 GLY A C 1
ATOM 718 O O . GLY A 1 95 ? -10.723 8.804 12.501 1.00 72.81 95 GLY A O 1
ATOM 719 N N . LEU A 1 96 ? -8.867 9.340 11.347 1.00 76.31 96 LEU A N 1
ATOM 720 C CA . LEU A 1 96 ? -8.245 10.134 12.413 1.00 76.31 96 LEU A CA 1
ATOM 721 C C . LEU A 1 96 ? -9.027 11.417 12.706 1.00 76.31 96 LEU A C 1
ATOM 723 O O . LEU A 1 96 ? -9.330 11.688 13.872 1.00 76.31 96 LEU A O 1
ATOM 727 N N . ASP A 1 97 ? -9.417 12.146 11.658 1.00 77.31 97 ASP A N 1
ATOM 728 C CA . ASP A 1 97 ? -10.214 13.370 11.774 1.00 77.31 97 ASP A CA 1
ATOM 729 C C . ASP A 1 97 ? -11.553 13.088 12.481 1.00 77.31 97 ASP A C 1
ATOM 731 O O . ASP A 1 97 ? -11.950 13.804 13.404 1.00 77.31 97 ASP A O 1
ATOM 735 N N . ALA A 1 98 ? -12.236 12.001 12.098 1.00 73.56 98 ALA A N 1
ATOM 736 C CA . ALA A 1 98 ? -13.509 11.593 12.696 1.00 73.56 98 ALA A CA 1
ATOM 737 C C . ALA A 1 98 ? -13.378 11.157 14.167 1.00 73.56 98 ALA A C 1
ATOM 739 O O . ALA A 1 98 ? -14.311 11.338 14.950 1.00 73.56 98 ALA A O 1
ATOM 740 N N . ALA A 1 99 ? -12.226 10.607 14.557 1.00 69.50 99 ALA A N 1
ATOM 741 C CA . ALA A 1 99 ? -11.944 10.197 15.930 1.00 69.50 99 ALA A CA 1
ATOM 742 C C . ALA A 1 99 ? -11.532 11.362 16.853 1.00 69.50 99 ALA A C 1
ATOM 744 O O . ALA A 1 99 ? -11.256 11.145 18.035 1.00 69.50 99 ALA A O 1
ATOM 745 N N . GLY A 1 100 ? -11.497 12.599 16.343 1.00 62.84 100 GLY A N 1
ATOM 746 C CA . GLY A 1 100 ? -11.087 13.776 17.110 1.00 62.84 100 GLY A CA 1
ATOM 747 C C . GLY A 1 100 ? -9.572 13.891 17.295 1.00 62.84 100 GLY A C 1
ATOM 748 O O . GLY A 1 100 ? -9.120 14.645 18.160 1.00 62.84 100 GLY A O 1
ATOM 749 N N . GLY A 1 101 ? -8.785 13.158 16.500 1.00 56.28 101 GLY A N 1
ATOM 750 C CA . GLY A 1 101 ? -7.351 13.380 16.370 1.00 56.28 101 GLY A CA 1
ATOM 751 C C . GLY A 1 101 ? -7.121 14.643 15.552 1.00 56.28 101 GLY A C 1
ATOM 752 O O . GLY A 1 101 ? -7.028 14.576 14.335 1.00 56.28 101 GLY A O 1
ATOM 753 N N . ALA A 1 102 ? -7.089 15.801 16.210 1.00 45.19 102 ALA A N 1
ATOM 754 C CA . ALA A 1 102 ? -6.648 17.031 15.567 1.00 45.19 102 ALA A CA 1
ATOM 755 C C . ALA A 1 102 ? -5.209 16.849 15.051 1.00 45.19 102 ALA A C 1
ATOM 757 O O . ALA A 1 102 ? -4.343 16.400 15.805 1.00 45.19 102 ALA A O 1
ATOM 758 N N . ALA A 1 103 ? -5.015 17.176 13.770 1.00 44.03 103 ALA A N 1
ATOM 759 C CA . ALA A 1 103 ? -3.725 17.308 13.097 1.00 44.03 103 ALA A CA 1
ATOM 760 C C . ALA A 1 103 ? -2.743 18.230 13.841 1.00 44.03 103 ALA A C 1
ATOM 762 O O . ALA A 1 103 ? -3.206 19.192 14.502 1.00 44.03 103 ALA A O 1
#